Protein AF-A0A822EPG4-F1 (afdb_monomer_lite)

Structure (mmCIF, N/CA/C/O backbone):
data_AF-A0A822EPG4-F1
#
_entry.id   AF-A0A822EPG4-F1
#
loop_
_atom_site.group_PDB
_atom_site.id
_atom_site.type_symbol
_atom_site.label_atom_id
_atom_site.label_alt_id
_atom_site.label_comp_id
_atom_site.label_asym_id
_atom_site.label_entity_id
_atom_site.label_seq_id
_atom_site.pdbx_PDB_ins_code
_atom_site.Cartn_x
_atom_site.Cartn_y
_atom_site.Cartn_z
_atom_site.occupancy
_atom_site.B_iso_or_equiv
_atom_site.auth_seq_id
_atom_site.auth_comp_id
_atom_site.auth_asym_id
_atom_site.auth_atom_id
_atom_site.pd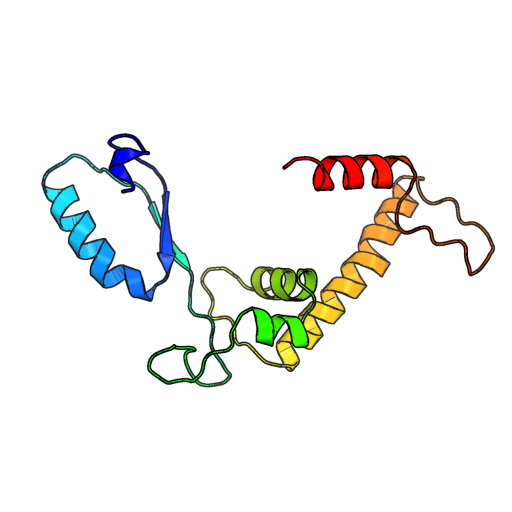bx_PDB_model_num
ATOM 1 N N . MET A 1 1 ? 5.708 -10.250 -24.313 1.00 65.50 1 MET A N 1
ATOM 2 C CA . MET A 1 1 ? 4.266 -10.321 -23.974 1.00 65.50 1 MET A CA 1
ATOM 3 C C . MET A 1 1 ? 3.576 -8.971 -24.100 1.00 65.50 1 MET A C 1
ATOM 5 O O . MET A 1 1 ? 2.488 -8.947 -24.647 1.00 65.50 1 MET A O 1
ATOM 9 N N . ALA A 1 2 ? 4.169 -7.857 -23.651 1.00 70.69 2 ALA A N 1
ATOM 10 C CA . ALA A 1 2 ? 3.558 -6.537 -23.852 1.00 70.69 2 ALA A CA 1
ATOM 11 C C . ALA A 1 2 ? 3.232 -6.268 -25.339 1.00 70.69 2 ALA A C 1
ATOM 13 O O . ALA A 1 2 ? 2.079 -6.030 -25.662 1.00 70.69 2 ALA A O 1
ATOM 14 N N . ASN A 1 3 ? 4.183 -6.503 -26.251 1.00 68.94 3 ASN A N 1
ATOM 15 C CA . ASN A 1 3 ? 4.014 -6.270 -27.705 1.00 68.94 3 ASN A CA 1
ATOM 16 C C . ASN A 1 3 ? 3.054 -7.198 -28.440 1.00 68.94 3 ASN A C 1
ATOM 18 O O . ASN A 1 3 ? 2.771 -6.984 -29.610 1.00 68.94 3 ASN A O 1
ATOM 22 N N . THR A 1 4 ? 2.615 -8.282 -27.805 1.00 77.06 4 THR A N 1
ATOM 23 C CA . THR A 1 4 ? 1.638 -9.187 -28.426 1.00 77.06 4 THR A CA 1
ATOM 24 C C . THR A 1 4 ? 0.204 -8.775 -28.112 1.00 77.06 4 THR A C 1
ATOM 26 O O . THR A 1 4 ? -0.716 -9.301 -28.724 1.00 77.06 4 THR A O 1
ATOM 29 N N . VAL A 1 5 ? 0.015 -7.894 -27.125 1.00 80.94 5 VAL A N 1
ATOM 30 C CA . VAL A 1 5 ? -1.301 -7.437 -26.651 1.00 80.94 5 VAL A CA 1
ATOM 31 C C . VAL A 1 5 ? -1.473 -5.938 -26.881 1.00 80.94 5 VAL A C 1
ATOM 33 O O . VAL A 1 5 ? -2.563 -5.498 -27.225 1.00 80.94 5 VAL A O 1
ATOM 36 N N . LEU A 1 6 ? -0.407 -5.167 -26.673 1.00 77.56 6 LEU A N 1
ATOM 37 C CA . LEU A 1 6 ? -0.339 -3.737 -26.933 1.00 77.56 6 LEU A CA 1
ATOM 38 C C . LEU A 1 6 ? 0.309 -3.488 -28.293 1.00 77.56 6 LEU A C 1
ATOM 40 O O . LEU A 1 6 ? 1.092 -4.310 -28.776 1.00 77.56 6 LEU A O 1
ATOM 44 N N . ASP A 1 7 ? -0.003 -2.332 -28.872 1.00 73.75 7 ASP A N 1
ATOM 45 C CA . ASP A 1 7 ? 0.587 -1.872 -30.123 1.00 73.75 7 ASP A CA 1
ATOM 46 C C . ASP A 1 7 ? 2.107 -1.664 -30.003 1.00 73.75 7 ASP A C 1
ATOM 48 O O . ASP A 1 7 ? 2.714 -1.737 -28.931 1.00 73.75 7 ASP A O 1
ATOM 52 N N . SER A 1 8 ? 2.739 -1.355 -31.136 1.00 72.69 8 SER A N 1
ATOM 53 C CA . SER A 1 8 ? 4.178 -1.086 -31.241 1.00 72.69 8 SER A CA 1
ATOM 54 C C . SER A 1 8 ? 4.661 0.139 -30.456 1.00 72.69 8 SER A C 1
ATOM 56 O O . SER A 1 8 ? 5.843 0.461 -30.523 1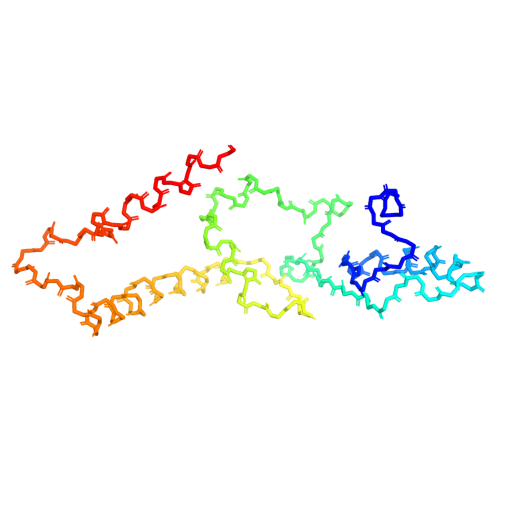.00 72.69 8 SER A O 1
ATOM 58 N N . HIS A 1 9 ? 3.772 0.848 -29.761 1.00 76.69 9 HIS A N 1
ATOM 59 C CA . HIS A 1 9 ? 4.071 1.955 -28.863 1.00 76.69 9 HIS A CA 1
ATOM 60 C C . HIS A 1 9 ? 3.055 1.968 -27.716 1.00 76.69 9 HIS A C 1
ATOM 62 O O . HIS A 1 9 ? 1.858 1.814 -27.960 1.00 76.69 9 HIS A O 1
ATOM 68 N N . PHE A 1 10 ? 3.512 2.167 -26.480 1.00 79.31 10 PHE A N 1
ATOM 69 C CA . PHE A 1 10 ? 2.623 2.392 -25.341 1.00 79.31 10 PHE A CA 1
ATOM 70 C C . PHE A 1 10 ? 3.237 3.350 -24.318 1.00 79.31 10 PHE A C 1
ATOM 72 O O . PHE A 1 10 ? 4.452 3.470 -24.194 1.00 79.31 10 PHE A O 1
ATOM 79 N N . ASP A 1 11 ? 2.386 4.048 -23.567 1.00 82.12 11 ASP A N 1
ATOM 80 C CA . 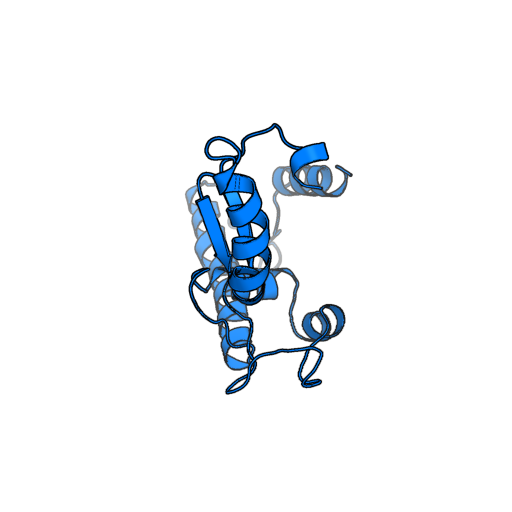ASP A 1 11 ? 2.841 5.204 -22.794 1.00 82.12 11 ASP A CA 1
ATOM 81 C C . ASP A 1 11 ? 3.481 4.851 -21.456 1.00 82.12 11 ASP A C 1
ATOM 83 O O . ASP A 1 11 ? 4.443 5.499 -21.050 1.00 82.12 11 ASP A O 1
ATOM 87 N N . ILE A 1 12 ? 2.936 3.863 -20.744 1.00 82.31 12 ILE A N 1
ATOM 88 C CA . ILE A 1 12 ? 3.315 3.594 -19.355 1.00 82.31 12 ILE A CA 1
ATOM 89 C C . ILE A 1 12 ? 3.643 2.120 -19.174 1.00 82.31 12 ILE A C 1
ATOM 91 O O . ILE A 1 12 ? 2.792 1.248 -19.350 1.00 82.31 12 ILE A O 1
ATOM 95 N N . HIS A 1 13 ? 4.863 1.861 -18.717 1.00 82.81 13 HIS A N 1
ATOM 96 C CA . HIS A 1 13 ? 5.272 0.572 -18.186 1.00 82.81 13 HIS A CA 1
ATOM 97 C C . HIS A 1 13 ? 5.471 0.691 -16.686 1.00 82.81 13 HIS A C 1
ATOM 99 O O . HIS A 1 13 ? 6.164 1.593 -16.209 1.00 82.81 13 HIS A O 1
ATOM 105 N N . THR A 1 14 ? 4.877 -0.225 -15.930 1.00 82.50 14 THR A N 1
ATOM 106 C CA . THR A 1 14 ? 5.015 -0.245 -14.476 1.00 82.50 14 THR A CA 1
ATOM 107 C C . THR A 1 14 ? 5.814 -1.459 -14.033 1.00 82.50 14 THR A C 1
ATOM 109 O O . THR A 1 14 ? 5.694 -2.549 -14.587 1.00 82.50 14 THR A O 1
ATOM 112 N N . GLY A 1 15 ? 6.646 -1.276 -13.015 1.00 79.88 15 GLY A N 1
ATOM 113 C CA . GLY A 1 15 ? 7.447 -2.353 -12.452 1.00 79.88 15 GLY A CA 1
ATOM 114 C C . GLY A 1 15 ? 7.856 -2.060 -11.019 1.00 79.88 15 GLY A C 1
ATOM 115 O O . GLY A 1 15 ? 7.574 -0.998 -10.472 1.00 79.88 15 GLY A O 1
ATOM 116 N N . VAL A 1 16 ? 8.545 -3.004 -10.393 1.00 79.12 16 VAL A N 1
ATOM 117 C CA . VAL A 1 16 ? 9.223 -2.751 -9.114 1.00 79.12 16 VAL A CA 1
ATOM 118 C C . VAL A 1 16 ? 10.628 -2.241 -9.421 1.00 79.12 16 VAL A C 1
ATOM 120 O O . VAL A 1 16 ? 11.213 -2.651 -10.421 1.00 79.12 16 VAL A O 1
ATOM 123 N N . ILE A 1 17 ? 11.184 -1.385 -8.565 1.00 76.94 17 ILE A N 1
ATOM 124 C CA . ILE A 1 17 ? 12.543 -0.830 -8.717 1.00 76.94 17 ILE A CA 1
ATOM 125 C C . ILE A 1 17 ? 13.633 -1.910 -8.926 1.00 76.94 17 ILE A C 1
ATOM 127 O O . ILE A 1 17 ? 14.599 -1.691 -9.642 1.00 76.94 17 ILE A O 1
ATOM 131 N N . ASP A 1 18 ? 13.448 -3.133 -8.410 1.00 69.62 18 ASP A N 1
ATOM 132 C CA . ASP A 1 18 ? 14.376 -4.259 -8.653 1.00 69.62 18 ASP A CA 1
ATOM 133 C C . ASP A 1 18 ? 14.448 -4.706 -10.115 1.00 69.62 18 ASP A C 1
ATOM 135 O O . ASP A 1 18 ? 15.454 -5.253 -10.562 1.00 69.62 18 ASP A O 1
ATOM 139 N N . VAL A 1 19 ? 13.351 -4.522 -10.845 1.00 62.28 19 VAL A N 1
ATOM 140 C CA . VAL A 1 19 ? 13.223 -4.917 -12.248 1.00 62.28 19 VAL A CA 1
ATOM 141 C C . VAL A 1 19 ? 13.769 -3.822 -13.160 1.00 62.28 19 VAL A C 1
ATOM 143 O O . VAL A 1 19 ? 14.048 -4.105 -14.322 1.00 62.28 19 VAL A O 1
ATOM 146 N N . GLU A 1 20 ? 13.990 -2.612 -12.627 1.00 61.88 20 GLU A N 1
ATOM 147 C CA . GLU A 1 20 ? 14.504 -1.476 -13.383 1.00 61.88 20 GLU A CA 1
ATOM 148 C C . GLU A 1 20 ? 15.777 -1.875 -14.117 1.00 61.88 20 GLU A C 1
ATOM 150 O O . GLU A 1 20 ? 15.778 -1.821 -15.330 1.00 61.88 20 GLU A O 1
ATOM 155 N N . PHE A 1 21 ? 16.811 -2.409 -13.463 1.00 53.25 21 PHE A N 1
ATOM 156 C CA . PHE A 1 21 ? 18.085 -2.653 -14.150 1.00 53.25 21 PHE A CA 1
ATOM 157 C C . PHE A 1 21 ? 18.024 -3.730 -15.256 1.00 53.25 21 PHE A C 1
ATOM 159 O O . PHE A 1 21 ? 18.582 -3.527 -16.332 1.00 53.25 21 PHE A O 1
ATOM 166 N N . LEU A 1 22 ? 17.327 -4.856 -15.043 1.00 54.34 22 LEU A N 1
ATOM 167 C CA . LEU A 1 22 ? 17.257 -5.935 -16.045 1.00 54.34 22 LEU A CA 1
ATOM 168 C C . LEU A 1 22 ? 16.258 -5.644 -17.178 1.00 54.34 22 LEU A C 1
ATOM 170 O O . LEU A 1 22 ? 16.563 -5.924 -18.338 1.00 54.34 22 LEU A O 1
ATOM 174 N N . ALA A 1 23 ? 15.080 -5.089 -16.877 1.00 57.12 23 ALA A N 1
ATOM 175 C CA . ALA A 1 23 ? 14.080 -4.783 -17.901 1.00 57.12 23 ALA A CA 1
ATOM 176 C C . ALA A 1 23 ? 14.459 -3.531 -18.698 1.00 57.12 23 ALA A C 1
ATOM 178 O O . ALA A 1 23 ? 14.402 -3.567 -19.919 1.00 57.12 23 ALA A O 1
ATOM 179 N N . CYS A 1 24 ? 14.977 -2.485 -18.046 1.00 54.94 24 CYS A N 1
ATOM 180 C CA . CYS A 1 24 ? 15.505 -1.290 -18.706 1.00 54.94 24 CYS A CA 1
ATOM 181 C C . CYS A 1 24 ? 16.579 -1.629 -19.738 1.00 54.94 24 CYS A C 1
ATOM 183 O O . CYS A 1 24 ? 16.502 -1.128 -20.846 1.00 54.94 24 CYS A O 1
ATOM 185 N N . LEU A 1 25 ? 17.564 -2.479 -19.423 1.00 53.88 25 LEU A N 1
ATOM 186 C CA . LEU A 1 25 ? 18.631 -2.820 -20.375 1.00 53.88 25 LEU A CA 1
ATOM 187 C C . LEU A 1 25 ? 18.119 -3.675 -21.546 1.00 53.88 25 LEU A C 1
ATOM 189 O O . LEU A 1 25 ? 18.541 -3.484 -22.688 1.00 53.88 25 LEU A O 1
ATOM 193 N N . THR A 1 26 ? 17.184 -4.591 -21.289 1.00 59.56 26 THR A N 1
ATOM 194 C CA . THR A 1 26 ? 16.621 -5.473 -22.327 1.00 59.56 26 THR A CA 1
ATOM 195 C C . THR A 1 26 ? 15.613 -4.739 -23.220 1.00 59.56 26 THR A C 1
ATOM 197 O O . THR A 1 26 ? 15.595 -4.940 -24.429 1.00 59.56 26 THR A O 1
ATOM 200 N N . GLU A 1 27 ? 14.804 -3.840 -22.657 1.00 54.25 27 GLU A N 1
ATOM 201 C CA . GLU A 1 27 ? 13.861 -3.013 -23.416 1.00 54.25 27 GLU A CA 1
ATOM 202 C C . GLU A 1 27 ? 14.566 -1.825 -24.087 1.00 54.25 27 GLU A C 1
ATOM 204 O O . GLU A 1 27 ? 14.271 -1.534 -25.244 1.00 54.25 27 GLU A O 1
ATOM 209 N N . ARG A 1 28 ? 15.564 -1.191 -23.443 1.00 52.44 28 ARG A N 1
ATOM 210 C CA . ARG A 1 28 ? 16.378 -0.127 -24.067 1.00 52.44 28 ARG A CA 1
ATOM 211 C C . ARG A 1 28 ? 17.230 -0.635 -25.223 1.00 52.44 28 ARG A C 1
ATOM 213 O O . ARG A 1 28 ? 17.325 0.058 -26.226 1.00 52.44 28 ARG A O 1
ATOM 220 N N . SER A 1 29 ? 17.787 -1.845 -25.139 1.00 51.91 29 SER A N 1
ATOM 221 C CA . SER A 1 29 ? 18.513 -2.430 -26.280 1.00 51.91 29 SER A CA 1
ATOM 222 C C . SER A 1 29 ? 17.608 -2.727 -27.484 1.00 51.91 29 SER A C 1
ATOM 224 O O . SER A 1 29 ? 18.090 -2.708 -28.613 1.00 51.91 29 SER A O 1
ATOM 226 N N . HIS A 1 30 ? 16.300 -2.931 -27.280 1.00 51.41 30 HIS A N 1
ATOM 227 C CA . HIS A 1 30 ? 15.315 -2.992 -28.368 1.00 51.41 30 HIS A CA 1
ATOM 228 C C . HIS A 1 30 ? 14.920 -1.588 -28.874 1.00 51.41 30 HIS A C 1
ATOM 230 O O . HIS A 1 30 ? 14.738 -1.388 -30.073 1.00 51.41 30 HIS A O 1
ATOM 236 N N . LEU A 1 31 ? 14.846 -0.600 -27.973 1.00 50.12 31 LEU A N 1
ATOM 237 C CA . LEU A 1 31 ? 14.537 0.807 -2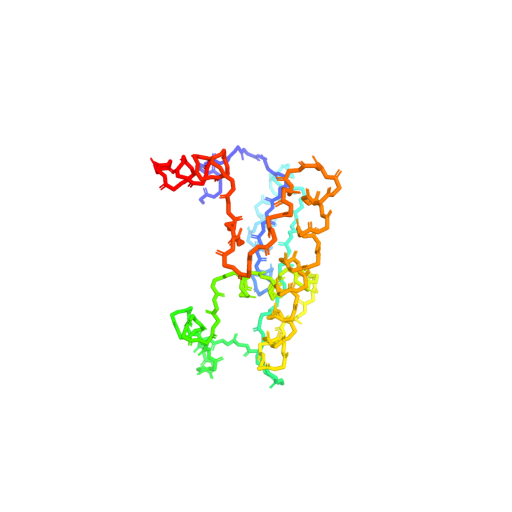8.272 1.00 50.12 31 LEU A CA 1
ATOM 238 C C . LEU A 1 31 ? 15.614 1.523 -29.099 1.00 50.12 31 LEU A C 1
ATOM 240 O O . LEU A 1 31 ? 15.273 2.421 -29.862 1.00 50.12 31 LEU A O 1
ATOM 244 N N . GLU A 1 32 ? 16.893 1.144 -28.999 1.00 48.31 32 GLU A N 1
ATOM 245 C CA . GLU A 1 32 ? 17.938 1.748 -29.847 1.00 48.31 32 GLU A CA 1
ATOM 246 C C . GLU A 1 32 ? 17.782 1.396 -31.339 1.00 48.31 32 GLU A C 1
ATOM 248 O O . GLU A 1 32 ? 18.336 2.083 -32.194 1.00 48.31 32 GLU A O 1
ATOM 253 N N . PHE A 1 33 ? 16.988 0.369 -31.668 1.00 46.97 33 PHE A N 1
ATOM 254 C CA . PHE A 1 33 ? 16.726 -0.061 -33.045 1.00 46.97 33 PHE A CA 1
ATOM 255 C C . PHE A 1 33 ? 15.343 0.334 -33.584 1.00 46.97 33 PHE A C 1
ATOM 257 O O . PHE A 1 33 ? 15.129 0.272 -34.796 1.00 46.97 33 PHE A O 1
ATOM 264 N N . THR A 1 34 ? 14.403 0.764 -32.737 1.00 47.56 34 THR A N 1
ATOM 265 C CA . THR A 1 34 ? 13.044 1.136 -33.163 1.00 47.56 34 THR A CA 1
ATOM 266 C C . THR A 1 34 ? 12.528 2.336 -32.376 1.00 47.56 34 THR A C 1
ATOM 268 O O . THR A 1 34 ? 12.484 2.282 -31.149 1.00 47.56 34 THR A O 1
ATOM 271 N N . ASN A 1 35 ? 12.110 3.385 -33.098 1.00 50.91 35 ASN A N 1
ATOM 272 C CA . ASN A 1 35 ? 11.478 4.610 -32.591 1.00 50.91 35 ASN A CA 1
ATOM 273 C C . ASN A 1 35 ? 10.697 4.389 -31.285 1.00 50.91 35 ASN A C 1
ATOM 275 O O . ASN A 1 35 ? 9.644 3.761 -31.299 1.00 50.91 35 ASN A O 1
ATOM 279 N N . SER A 1 36 ? 11.238 4.919 -30.185 1.00 58.50 36 SER A N 1
ATOM 280 C CA . SER A 1 36 ? 10.586 5.228 -28.905 1.00 58.50 36 SER A CA 1
ATOM 281 C C . SER A 1 36 ? 9.344 4.392 -28.568 1.00 58.50 36 SER A C 1
ATOM 283 O O . SER A 1 36 ? 8.260 4.935 -28.429 1.00 58.50 36 SER A O 1
ATOM 285 N N . TRP A 1 37 ? 9.473 3.077 -28.430 1.00 66.75 37 TRP A N 1
ATOM 286 C CA . TRP A 1 37 ? 8.390 2.142 -28.087 1.00 66.75 37 TRP A CA 1
ATOM 287 C C . TRP A 1 37 ? 7.696 2.434 -26.732 1.00 66.75 37 TRP A C 1
ATOM 289 O O . TRP A 1 37 ? 6.556 2.019 -26.536 1.00 66.75 37 TRP A O 1
ATOM 299 N N . LEU A 1 38 ? 8.325 3.202 -25.832 1.00 68.25 38 LEU A N 1
ATOM 300 C CA . LEU A 1 38 ? 7.799 3.482 -24.495 1.00 68.25 38 LEU A CA 1
ATOM 301 C C . LEU A 1 38 ? 8.141 4.887 -23.982 1.00 68.25 38 LEU A C 1
ATOM 303 O O . LEU A 1 38 ? 9.306 5.287 -23.998 1.00 68.25 38 LEU A O 1
ATOM 307 N N . SER A 1 39 ? 7.125 5.607 -23.497 1.00 76.31 39 SER A N 1
ATOM 308 C CA . SER A 1 39 ? 7.232 7.009 -23.057 1.00 76.31 39 SER A CA 1
ATOM 309 C C . SER A 1 39 ? 7.644 7.170 -21.587 1.00 76.31 39 SER A C 1
ATOM 311 O O . SER A 1 39 ? 8.499 7.998 -21.272 1.00 76.31 39 SER A O 1
ATOM 313 N N . TYR A 1 40 ? 7.073 6.374 -20.678 1.00 76.62 40 TYR A N 1
ATOM 314 C CA . TYR A 1 40 ? 7.293 6.496 -19.236 1.00 76.62 40 TYR A CA 1
ATOM 315 C C . TYR A 1 40 ? 7.437 5.139 -18.550 1.00 76.62 40 TYR A C 1
ATOM 317 O O . TYR A 1 40 ? 6.607 4.241 -18.691 1.00 76.62 40 TYR A O 1
ATOM 325 N N . PHE A 1 41 ? 8.461 5.038 -17.709 1.00 74.94 41 PHE A N 1
ATOM 326 C CA . PHE A 1 41 ? 8.624 3.937 -16.771 1.00 74.94 41 PHE A CA 1
ATOM 327 C C . PHE A 1 41 ? 8.292 4.403 -15.361 1.00 74.94 41 PHE A C 1
ATOM 329 O O . PHE A 1 41 ? 8.820 5.409 -14.883 1.00 74.94 41 PHE A O 1
ATOM 336 N N . HIS A 1 42 ? 7.424 3.659 -14.686 1.00 79.44 42 HIS A N 1
ATOM 337 C CA . HIS A 1 42 ? 7.023 3.939 -13.319 1.00 79.44 42 HIS A CA 1
ATOM 338 C C . HIS A 1 42 ? 7.405 2.775 -12.410 1.00 79.44 42 HIS A C 1
ATOM 340 O O . HIS A 1 42 ? 6.887 1.664 -12.547 1.00 79.44 42 HIS A O 1
ATOM 346 N N . HIS A 1 43 ? 8.303 3.037 -11.462 1.00 80.69 43 HIS A N 1
ATOM 347 C CA . HIS A 1 43 ? 8.799 2.021 -10.545 1.00 80.69 43 HIS A CA 1
ATOM 348 C C . HIS A 1 43 ? 8.254 2.223 -9.133 1.00 80.69 43 HIS A C 1
ATOM 350 O O . HIS A 1 43 ? 8.494 3.248 -8.498 1.00 80.69 43 HIS A O 1
ATOM 356 N N . GLY A 1 44 ? 7.542 1.216 -8.631 1.00 79.31 44 GLY A N 1
ATOM 357 C CA . GLY A 1 44 ? 7.156 1.139 -7.228 1.00 79.31 44 GLY A CA 1
ATOM 358 C C . GLY A 1 44 ? 8.341 0.738 -6.347 1.00 79.31 44 GLY A C 1
ATOM 359 O O . GLY A 1 44 ? 9.150 -0.122 -6.719 1.00 79.31 44 GLY A O 1
ATOM 360 N N . TRP A 1 45 ? 8.429 1.348 -5.166 1.00 78.94 45 TRP A N 1
ATOM 361 C CA . TRP A 1 45 ? 9.447 1.020 -4.168 1.00 78.94 45 TRP A CA 1
ATOM 362 C C . TRP A 1 45 ? 9.112 -0.234 -3.353 1.00 78.94 45 TRP A C 1
ATOM 364 O O . TRP A 1 45 ? 8.015 -0.789 -3.409 1.00 78.94 45 TRP A O 1
ATOM 374 N N . HIS A 1 46 ? 10.104 -0.721 -2.608 1.00 82.25 46 HIS A N 1
ATOM 375 C CA . HIS A 1 46 ? 9.998 -1.968 -1.859 1.00 82.25 46 HIS A CA 1
ATOM 376 C C . HIS A 1 46 ? 9.063 -1.888 -0.651 1.00 82.25 46 HIS A C 1
ATOM 378 O O . HIS A 1 46 ? 8.982 -0.878 0.051 1.00 82.25 46 HIS A O 1
ATOM 384 N N . LEU A 1 47 ? 8.443 -3.033 -0.365 1.00 83.81 47 LEU A N 1
ATOM 385 C CA . LEU A 1 47 ? 7.854 -3.341 0.930 1.00 83.81 47 LEU A CA 1
ATOM 386 C C . LEU A 1 47 ? 8.924 -3.988 1.817 1.00 83.81 47 LEU A C 1
ATOM 388 O O . LEU A 1 47 ? 9.520 -4.998 1.441 1.00 83.81 47 LEU A O 1
ATOM 392 N N . ASN A 1 48 ? 9.150 -3.422 2.997 1.00 85.56 48 ASN A N 1
ATOM 393 C CA . ASN A 1 48 ? 10.201 -3.836 3.922 1.00 85.56 48 ASN A CA 1
ATOM 394 C C . ASN A 1 48 ? 9.624 -4.242 5.279 1.00 85.56 48 ASN A C 1
ATOM 396 O O . ASN A 1 48 ? 8.586 -3.740 5.698 1.00 85.56 48 ASN A O 1
ATOM 400 N N . PHE A 1 49 ? 10.330 -5.105 6.004 1.00 83.69 49 PHE A N 1
ATOM 401 C CA . PHE A 1 49 ? 10.186 -5.193 7.458 1.00 83.69 49 PHE A CA 1
ATOM 402 C C . PHE A 1 49 ? 11.049 -4.105 8.117 1.00 83.69 49 PHE A C 1
ATOM 404 O O . PHE A 1 49 ? 11.954 -3.566 7.471 1.00 83.69 49 PHE A O 1
ATOM 411 N N . PRO A 1 50 ? 10.836 -3.771 9.405 1.00 77.31 50 PRO A N 1
ATOM 412 C CA . PRO A 1 50 ? 11.681 -2.802 10.085 1.00 77.31 50 PRO A CA 1
ATOM 413 C C . PRO A 1 50 ? 13.148 -3.229 9.971 1.00 77.31 50 PRO A C 1
ATOM 415 O O . PRO A 1 50 ? 13.530 -4.279 10.485 1.00 77.31 50 PRO A O 1
ATOM 418 N N . LYS A 1 51 ? 13.958 -2.393 9.306 1.00 75.62 51 LYS A N 1
ATOM 419 C CA . LYS A 1 51 ? 15.410 -2.557 9.096 1.00 75.62 51 LYS A CA 1
ATOM 420 C C . LYS A 1 51 ? 15.844 -3.589 8.043 1.00 75.62 51 LYS A C 1
ATOM 422 O O . LYS A 1 51 ? 17.049 -3.741 7.855 1.00 75.62 51 LYS A O 1
ATOM 427 N N . CYS A 1 52 ? 14.940 -4.274 7.336 1.00 83.06 52 CYS A N 1
ATOM 428 C CA . CYS A 1 52 ? 15.350 -5.183 6.260 1.00 83.06 52 CYS A CA 1
ATOM 429 C C . CYS A 1 52 ? 14.347 -5.283 5.105 1.00 83.06 52 CYS A C 1
ATOM 431 O O . CYS A 1 52 ? 13.129 -5.274 5.287 1.00 83.06 52 CYS A O 1
ATOM 433 N N . LYS A 1 53 ? 14.885 -5.419 3.889 1.00 83.69 53 LYS A N 1
ATOM 434 C CA . LYS A 1 53 ? 14.093 -5.626 2.675 1.00 83.69 53 LYS A CA 1
ATOM 435 C C . LYS A 1 53 ? 13.384 -6.970 2.719 1.00 83.69 53 LYS A C 1
ATOM 437 O O . LYS A 1 53 ? 14.026 -7.985 2.983 1.00 83.69 53 LYS A O 1
ATOM 442 N N . MET A 1 54 ? 12.087 -6.984 2.425 1.00 85.94 54 MET A N 1
ATOM 443 C CA . MET A 1 54 ? 11.321 -8.223 2.353 1.00 85.94 54 MET A CA 1
ATOM 444 C C . MET A 1 54 ? 11.705 -8.986 1.081 1.00 85.94 54 MET A C 1
ATOM 446 O O . MET A 1 54 ? 11.594 -8.451 -0.022 1.00 85.94 54 MET A O 1
ATOM 450 N N . SER A 1 55 ? 12.162 -10.234 1.200 1.00 85.12 55 SER A N 1
ATOM 451 C CA . SER A 1 55 ? 12.473 -11.051 0.024 1.00 85.12 55 SER A CA 1
ATOM 452 C C . SER A 1 55 ? 12.269 -12.545 0.271 1.00 85.12 55 SER A C 1
ATOM 454 O O . SER A 1 55 ? 12.358 -13.042 1.395 1.00 85.12 55 SER A O 1
ATOM 456 N N . LYS A 1 56 ? 12.005 -13.289 -0.810 1.00 84.38 56 LYS A N 1
ATOM 457 C CA . LYS A 1 56 ? 11.913 -14.755 -0.749 1.00 84.38 56 LYS A CA 1
ATOM 458 C C . LYS A 1 56 ? 13.279 -15.397 -0.488 1.00 84.38 56 LYS A C 1
ATOM 460 O O . LYS A 1 56 ? 13.357 -16.363 0.265 1.00 84.38 56 LYS A O 1
ATOM 465 N N . SER A 1 57 ? 14.348 -14.853 -1.072 1.00 84.12 57 SER A N 1
ATOM 466 C CA . SER A 1 57 ? 15.717 -15.368 -0.935 1.00 84.12 57 SER A CA 1
ATOM 467 C C . SER A 1 57 ? 16.247 -15.238 0.494 1.00 84.12 57 SER A C 1
ATOM 469 O O . SER A 1 57 ? 16.797 -16.200 1.025 1.00 84.12 57 SER A O 1
ATOM 471 N N . SER A 1 58 ? 16.010 -14.102 1.156 1.00 78.56 58 SER A N 1
ATOM 472 C CA . SER A 1 58 ? 16.380 -13.894 2.564 1.00 78.56 58 SER A CA 1
ATOM 473 C C . SER A 1 58 ? 15.390 -14.522 3.557 1.00 78.56 58 SER A C 1
ATOM 475 O O . SER A 1 58 ? 15.533 -14.322 4.761 1.00 78.56 58 SER A O 1
ATOM 477 N N . LYS A 1 59 ? 14.399 -15.294 3.074 1.00 83.81 59 LYS A N 1
ATOM 478 C CA . LYS A 1 59 ? 13.369 -16.006 3.862 1.00 83.81 59 LYS A CA 1
ATOM 479 C C . LYS A 1 59 ? 12.588 -15.124 4.847 1.00 83.81 59 LYS A C 1
ATOM 481 O O . LYS A 1 59 ? 11.926 -15.634 5.745 1.00 83.81 59 LYS A O 1
ATOM 486 N N . ASN A 1 60 ? 12.625 -13.810 4.666 1.00 85.00 60 ASN A N 1
ATOM 487 C CA . ASN A 1 60 ? 11.982 -12.822 5.519 1.00 85.00 60 ASN A CA 1
ATOM 488 C C . ASN A 1 60 ? 10.786 -12.216 4.782 1.00 85.00 60 ASN A C 1
ATOM 490 O O . ASN A 1 60 ? 10.737 -11.013 4.559 1.00 85.00 60 ASN A O 1
ATOM 494 N N . PHE A 1 61 ? 9.839 -13.054 4.362 1.00 89.19 61 PHE A N 1
ATOM 495 C CA . PHE A 1 61 ? 8.630 -12.617 3.668 1.00 89.19 61 PHE A CA 1
ATOM 496 C C . PHE A 1 61 ? 7.379 -13.068 4.412 1.00 89.19 61 PHE A C 1
ATOM 498 O O . PHE A 1 61 ? 7.377 -14.092 5.094 1.00 89.19 61 PHE A O 1
ATOM 505 N N . ILE A 1 62 ? 6.306 -12.302 4.249 1.00 88.31 62 ILE A N 1
ATOM 506 C CA . ILE A 1 62 ? 4.968 -12.697 4.669 1.00 88.31 62 ILE A CA 1
ATOM 507 C C . ILE A 1 62 ? 4.146 -13.010 3.424 1.00 88.31 62 ILE A C 1
ATOM 509 O O . ILE A 1 62 ? 4.174 -12.271 2.439 1.00 88.31 62 ILE A O 1
ATOM 513 N N . SER A 1 63 ? 3.444 -14.139 3.439 1.00 89.25 63 SER A N 1
ATOM 514 C CA . SER A 1 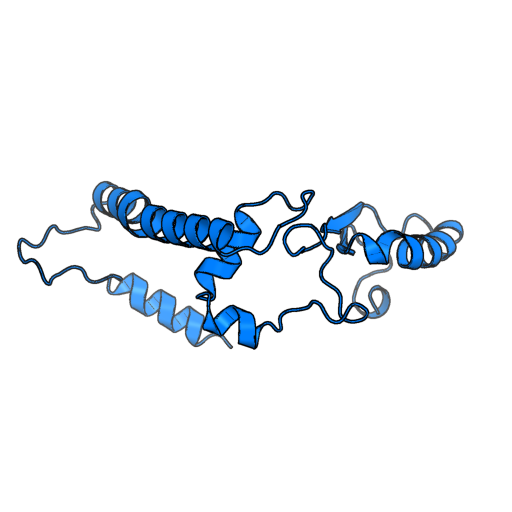63 ? 2.461 -14.424 2.392 1.00 89.25 63 SER A CA 1
ATOM 515 C C . SER A 1 63 ? 1.230 -13.539 2.566 1.00 89.25 63 SER A C 1
ATOM 517 O O . SER A 1 63 ? 0.901 -13.112 3.675 1.00 89.25 63 SER A O 1
ATOM 519 N N . PHE A 1 64 ? 0.511 -13.298 1.474 1.00 88.75 64 PHE A N 1
ATOM 520 C CA . PHE A 1 64 ? -0.723 -12.521 1.517 1.00 88.75 64 PHE A CA 1
ATOM 521 C C . PHE A 1 64 ? -1.753 -13.129 2.486 1.00 88.75 64 PHE A C 1
ATOM 523 O O . PHE A 1 64 ? -2.313 -12.421 3.315 1.00 88.75 64 PHE A O 1
ATOM 530 N N . GLU A 1 65 ? -1.912 -14.454 2.484 1.00 90.44 65 GLU A N 1
ATOM 531 C CA . GLU A 1 65 ? -2.799 -15.165 3.416 1.00 90.44 65 GLU A CA 1
ATOM 532 C C . GLU A 1 65 ? -2.413 -14.950 4.885 1.00 90.44 65 GLU A C 1
ATOM 534 O O . GLU A 1 65 ? -3.272 -14.763 5.745 1.00 90.44 65 GLU A O 1
ATOM 539 N N . GLN A 1 66 ? -1.114 -14.945 5.197 1.00 89.50 66 GLN A N 1
ATOM 540 C CA . GLN A 1 66 ? -0.635 -14.656 6.550 1.00 89.50 66 GLN A CA 1
ATOM 541 C C . GLN A 1 66 ? -0.861 -13.192 6.937 1.00 89.50 66 GLN A C 1
ATOM 543 O O . GLN A 1 66 ? -1.176 -12.920 8.095 1.00 89.50 66 GLN A O 1
ATOM 548 N N . ALA A 1 67 ? -0.720 -12.258 5.993 1.00 89.19 67 ALA A N 1
ATOM 549 C CA . ALA A 1 67 ? -1.022 -10.852 6.230 1.00 89.19 67 ALA A CA 1
ATOM 550 C C . ALA A 1 67 ? -2.514 -10.657 6.541 1.00 89.19 67 ALA A C 1
ATOM 552 O O . ALA A 1 67 ? -2.842 -9.960 7.499 1.00 89.19 67 ALA A O 1
ATOM 553 N N . LEU A 1 68 ? -3.407 -11.350 5.830 1.00 90.38 68 LEU A N 1
ATOM 554 C CA . LEU A 1 68 ? -4.858 -11.296 6.048 1.00 90.38 68 LEU A CA 1
ATOM 555 C C . LEU A 1 68 ? -5.330 -11.884 7.382 1.00 90.38 68 LEU A C 1
ATOM 557 O O . LEU A 1 68 ? -6.395 -11.530 7.874 1.00 90.38 68 LEU A O 1
ATOM 561 N N . LYS A 1 69 ? -4.537 -12.747 8.026 1.00 90.25 69 LYS A N 1
ATOM 562 C CA . LYS A 1 69 ? -4.829 -13.163 9.411 1.00 90.25 69 LYS A CA 1
ATOM 563 C C . LYS A 1 69 ? -4.707 -12.003 10.398 1.00 90.25 69 LYS A C 1
ATOM 565 O O . LYS A 1 69 ? -5.259 -12.068 11.491 1.00 90.25 69 LYS A O 1
ATOM 570 N N . LYS A 1 70 ? -3.941 -10.969 10.039 1.00 86.25 70 LYS A N 1
ATOM 571 C CA . LYS A 1 70 ? -3.741 -9.769 10.852 1.00 86.25 70 LYS A CA 1
ATOM 572 C C . LYS A 1 70 ? -4.574 -8.597 10.326 1.00 86.25 70 LYS A C 1
ATOM 574 O O . LYS A 1 70 ? -5.185 -7.907 11.130 1.00 86.25 70 LYS A O 1
ATOM 579 N N . TYR A 1 71 ? -4.595 -8.359 9.023 1.00 85.62 71 TYR A N 1
ATOM 580 C CA . TYR A 1 71 ? -5.249 -7.208 8.400 1.00 85.62 71 TYR A CA 1
ATOM 581 C C . TYR A 1 71 ? -6.576 -7.595 7.754 1.00 85.62 71 TYR A C 1
ATOM 583 O O . TYR A 1 71 ? -6.654 -8.631 7.102 1.00 85.62 71 TYR A O 1
ATOM 591 N N . ASP A 1 72 ? -7.568 -6.706 7.813 1.00 89.25 72 ASP A N 1
ATOM 592 C CA . ASP A 1 72 ? -8.641 -6.742 6.816 1.00 89.25 72 ASP A CA 1
ATOM 593 C C . ASP A 1 72 ? -8.102 -6.287 5.444 1.00 89.25 72 ASP A C 1
ATOM 595 O O . ASP A 1 72 ? -7.175 -5.475 5.356 1.00 89.25 72 ASP A O 1
ATOM 599 N N . PHE A 1 73 ? -8.712 -6.756 4.355 1.00 90.88 73 PHE A N 1
ATOM 600 C CA . PHE A 1 73 ? -8.343 -6.376 2.984 1.00 90.88 73 PHE A CA 1
ATOM 601 C C . PHE A 1 73 ? -8.325 -4.858 2.794 1.00 90.88 73 PHE A C 1
ATOM 603 O O . PHE A 1 73 ? -7.447 -4.302 2.128 1.00 90.88 73 PHE A O 1
ATOM 610 N N . ARG A 1 74 ? -9.292 -4.176 3.413 1.00 90.25 74 ARG A N 1
ATOM 611 C CA . ARG A 1 74 ? -9.428 -2.719 3.355 1.00 90.25 74 ARG A CA 1
ATOM 612 C C . ARG A 1 74 ? -8.290 -2.024 4.089 1.00 90.25 74 ARG A C 1
ATOM 614 O O . ARG A 1 74 ? -7.717 -1.087 3.549 1.00 90.25 74 ARG A O 1
ATOM 621 N N . GLN A 1 75 ? -7.903 -2.528 5.255 1.00 91.44 75 GLN A N 1
ATOM 622 C CA . GLN A 1 75 ? -6.800 -1.982 6.050 1.00 91.44 75 GLN A CA 1
ATOM 623 C C . GLN A 1 75 ? -5.464 -2.143 5.335 1.00 91.44 75 GLN A C 1
ATOM 625 O O . GLN A 1 75 ? -4.658 -1.219 5.329 1.00 91.44 75 GLN A O 1
ATOM 630 N N . LEU A 1 76 ? -5.239 -3.290 4.691 1.00 90.88 76 LEU A N 1
ATOM 631 C CA . LEU A 1 76 ? -4.030 -3.513 3.905 1.00 90.88 76 LEU A CA 1
ATOM 632 C C . LEU A 1 76 ? -3.973 -2.579 2.686 1.00 90.88 76 LEU A C 1
ATOM 634 O O . LEU A 1 76 ? -2.927 -2.006 2.394 1.00 90.88 76 LEU A O 1
ATOM 638 N N . ARG A 1 77 ? -5.107 -2.365 2.009 1.00 91.38 77 ARG A N 1
ATOM 639 C CA . ARG A 1 77 ? -5.204 -1.400 0.907 1.00 91.38 77 ARG A CA 1
ATOM 640 C C . ARG A 1 77 ? -4.965 0.033 1.383 1.00 91.38 77 ARG A C 1
ATOM 642 O O . ARG A 1 77 ? -4.214 0.757 0.739 1.00 91.38 77 ARG A O 1
ATOM 649 N N . LEU A 1 78 ? -5.573 0.428 2.501 1.00 92.00 78 LEU A N 1
ATOM 650 C CA . LEU A 1 78 ? -5.361 1.741 3.112 1.00 92.00 78 LEU A CA 1
ATOM 651 C C . LEU A 1 78 ? -3.896 1.932 3.494 1.00 92.00 78 LEU A C 1
ATOM 653 O O . LEU A 1 78 ? -3.336 2.966 3.166 1.00 92.00 78 LEU A O 1
ATOM 657 N N . LEU A 1 79 ? -3.251 0.916 4.071 1.00 91.06 79 LEU A N 1
ATOM 658 C CA . LEU A 1 79 ? -1.825 0.954 4.380 1.00 91.06 79 LEU A CA 1
ATOM 659 C C . LEU A 1 79 ? -0.974 1.232 3.132 1.00 91.06 79 LEU A C 1
ATOM 661 O O . LEU A 1 79 ? -0.085 2.074 3.186 1.00 91.06 79 LEU A O 1
ATOM 665 N N . CYS A 1 80 ? -1.244 0.563 2.008 1.00 89.06 80 CYS A N 1
ATOM 666 C CA . CYS A 1 80 ? -0.526 0.826 0.758 1.00 89.06 80 CYS A CA 1
ATOM 667 C C . CYS A 1 80 ? -0.790 2.237 0.209 1.00 89.06 80 CYS A C 1
ATOM 669 O O . CYS A 1 80 ? 0.119 2.848 -0.340 1.00 89.06 80 CYS A O 1
ATOM 671 N N . LEU A 1 81 ? -2.012 2.755 0.364 1.00 89.94 81 LEU A N 1
ATOM 672 C CA . LEU A 1 81 ? -2.404 4.089 -0.106 1.00 89.94 81 LEU A CA 1
ATOM 673 C C . LEU A 1 81 ? -1.936 5.224 0.813 1.00 89.94 81 LEU A C 1
ATOM 675 O O . LEU A 1 81 ? -1.799 6.355 0.358 1.00 89.94 81 LEU A O 1
ATOM 679 N N . SER A 1 82 ? -1.674 4.943 2.092 1.00 88.69 82 SER A N 1
ATOM 680 C CA . SER A 1 82 ? -1.134 5.916 3.050 1.00 88.69 82 SER A CA 1
ATOM 681 C C . SER A 1 82 ? 0.289 6.367 2.714 1.00 88.69 82 SER A C 1
ATOM 683 O O . SER A 1 82 ? 0.785 7.316 3.318 1.00 88.69 82 SER A O 1
ATOM 685 N N . TYR A 1 83 ? 0.954 5.696 1.776 1.00 88.88 83 TYR A N 1
ATOM 686 C CA . TYR A 1 83 ? 2.325 5.970 1.381 1.00 88.88 83 TYR A CA 1
ATOM 687 C C . TYR A 1 83 ? 2.386 6.387 -0.084 1.00 88.88 83 TYR A C 1
ATOM 689 O O . TYR A 1 83 ? 1.683 5.845 -0.934 1.00 88.88 83 TYR A O 1
ATOM 697 N N . SER A 1 84 ? 3.273 7.337 -0.390 1.00 89.31 84 SER A N 1
ATOM 698 C CA . SER A 1 84 ? 3.612 7.628 -1.783 1.00 89.31 84 SER A CA 1
ATOM 699 C C . SER A 1 84 ? 4.217 6.385 -2.435 1.00 89.31 84 SER A C 1
ATOM 701 O O . SER A 1 84 ? 5.038 5.697 -1.827 1.00 89.31 84 SER A O 1
ATOM 703 N N . TRP A 1 85 ? 3.874 6.147 -3.699 1.00 83.56 85 TRP A N 1
ATOM 704 C CA . TRP A 1 85 ? 4.407 5.061 -4.530 1.00 83.56 85 TRP A CA 1
ATOM 705 C C . TRP A 1 85 ? 5.945 5.057 -4.616 1.00 83.56 85 TRP A C 1
ATOM 707 O O . TRP A 1 85 ? 6.566 4.010 -4.807 1.00 83.56 85 TRP A O 1
ATOM 717 N N . SER A 1 86 ? 6.556 6.235 -4.453 1.00 82.75 86 SER A N 1
ATOM 718 C CA . SER A 1 86 ? 8.000 6.462 -4.501 1.00 82.75 86 SER A CA 1
ATOM 719 C C . SER A 1 86 ? 8.712 6.200 -3.167 1.00 82.75 86 SER A C 1
ATOM 721 O O . SER A 1 86 ? 9.924 6.381 -3.074 1.00 82.75 86 SER A O 1
ATOM 723 N N . LEU A 1 87 ? 7.975 5.858 -2.106 1.00 86.19 87 LEU A N 1
ATOM 724 C CA . LEU A 1 87 ? 8.519 5.658 -0.767 1.00 86.19 87 LEU A CA 1
ATOM 725 C C . LEU A 1 87 ? 8.514 4.184 -0.382 1.00 86.19 87 LEU A C 1
ATOM 727 O O . LEU A 1 87 ? 7.663 3.395 -0.781 1.00 86.19 87 LEU A O 1
ATOM 731 N N . THR A 1 88 ? 9.482 3.823 0.453 1.00 84.81 88 THR A N 1
ATOM 732 C CA . THR A 1 88 ? 9.553 2.485 1.034 1.00 84.81 88 THR A CA 1
ATOM 733 C C . THR A 1 88 ? 8.495 2.336 2.123 1.00 84.81 88 THR A C 1
ATOM 735 O O . THR A 1 88 ? 8.504 3.070 3.114 1.00 84.81 88 THR A O 1
ATOM 738 N N . LEU A 1 89 ? 7.613 1.352 1.961 1.00 87.44 89 LEU A N 1
ATOM 739 C CA . LEU A 1 89 ? 6.608 0.997 2.957 1.00 87.44 89 LEU A CA 1
ATOM 740 C C . LEU A 1 89 ? 7.220 0.022 3.969 1.00 87.44 89 LEU A C 1
ATOM 742 O O . LEU A 1 89 ? 7.693 -1.050 3.594 1.00 87.44 89 LEU A O 1
ATOM 746 N N . ASN A 1 90 ? 7.188 0.369 5.256 1.00 88.38 90 ASN A N 1
ATOM 747 C CA . ASN A 1 90 ? 7.645 -0.515 6.329 1.00 88.38 90 ASN A CA 1
ATOM 748 C C . ASN A 1 90 ? 6.455 -1.243 6.964 1.00 88.38 90 ASN A C 1
ATOM 750 O O . ASN A 1 90 ? 5.658 -0.655 7.693 1.00 88.38 90 ASN A O 1
ATOM 754 N N . TYR A 1 91 ? 6.362 -2.546 6.735 1.00 88.12 91 TYR A N 1
ATOM 755 C CA . TYR A 1 91 ? 5.363 -3.409 7.342 1.00 88.12 91 TYR A CA 1
ATOM 756 C C . TYR A 1 91 ? 5.661 -3.613 8.833 1.00 88.12 91 TYR A C 1
ATOM 758 O O . TYR A 1 91 ? 6.605 -4.306 9.212 1.00 88.12 91 TYR A O 1
ATOM 766 N N . SER A 1 92 ? 4.845 -3.010 9.696 1.00 89.75 92 SER A N 1
ATOM 767 C CA . SER A 1 92 ? 4.931 -3.160 11.150 1.00 89.75 92 SER A CA 1
ATOM 768 C C . SER A 1 92 ? 3.552 -3.056 11.797 1.00 89.75 92 SER A C 1
ATOM 770 O O . SER A 1 92 ? 2.623 -2.502 11.207 1.00 89.75 92 SER A O 1
ATOM 772 N N . ASP A 1 93 ? 3.420 -3.545 13.031 1.00 89.38 93 ASP A N 1
ATOM 773 C CA . ASP A 1 93 ? 2.164 -3.429 13.784 1.00 89.38 93 ASP A CA 1
ATOM 774 C C . ASP A 1 93 ? 1.815 -1.960 14.107 1.00 89.38 93 ASP A C 1
ATOM 776 O O . ASP A 1 93 ? 0.648 -1.609 14.256 1.00 89.38 93 ASP A O 1
ATOM 780 N N . HIS A 1 94 ? 2.806 -1.065 14.143 1.00 89.81 94 HIS A N 1
ATOM 781 C CA . HIS A 1 94 ? 2.572 0.372 14.289 1.00 89.81 94 HIS A CA 1
ATOM 782 C C . HIS A 1 94 ? 1.874 0.967 13.057 1.00 89.81 94 HIS A C 1
ATOM 784 O O . HIS A 1 94 ? 0.866 1.664 13.182 1.00 89.81 94 HIS A O 1
ATOM 790 N N . GLU A 1 95 ? 2.374 0.655 11.860 1.00 88.81 95 GLU A N 1
ATOM 791 C CA . GLU A 1 95 ? 1.775 1.132 10.607 1.00 88.81 95 GLU A CA 1
ATOM 792 C C . GLU A 1 95 ? 0.398 0.518 10.357 1.00 88.81 95 GLU A C 1
ATOM 794 O O . GLU A 1 95 ? -0.514 1.198 9.885 1.00 88.81 95 GLU A O 1
ATOM 799 N N . ARG A 1 96 ? 0.200 -0.731 10.790 1.00 87.88 96 ARG A N 1
ATOM 800 C CA . ARG A 1 96 ? -1.127 -1.344 10.856 1.00 87.88 96 ARG A CA 1
ATOM 801 C C . ARG A 1 96 ? -2.108 -0.484 11.637 1.00 87.88 96 ARG A C 1
ATOM 803 O O . ARG A 1 96 ? -3.197 -0.200 11.150 1.00 87.88 96 ARG A O 1
ATOM 810 N N . ASN A 1 97 ? -1.744 -0.113 12.862 1.00 91.31 97 ASN A N 1
ATOM 811 C CA . ASN A 1 97 ? -2.650 0.600 13.753 1.00 91.31 97 ASN A CA 1
ATOM 812 C C . ASN A 1 97 ? -3.040 1.957 13.168 1.00 91.31 97 ASN A C 1
ATOM 814 O O . ASN A 1 97 ? -4.202 2.338 13.265 1.00 91.31 97 ASN A O 1
ATOM 818 N N . LYS A 1 98 ? -2.121 2.636 12.472 1.00 91.06 98 LYS A N 1
ATOM 819 C CA . LYS A 1 98 ? -2.464 3.839 11.705 1.00 91.06 98 LYS A CA 1
ATOM 820 C C . LYS A 1 98 ? -3.514 3.555 10.636 1.00 91.06 98 LYS A C 1
ATOM 822 O O . LYS A 1 98 ? -4.502 4.274 10.575 1.00 91.06 98 LYS A O 1
ATOM 827 N N . ALA A 1 99 ? -3.342 2.505 9.831 1.00 91.69 99 ALA A N 1
ATOM 828 C CA . ALA A 1 99 ? -4.316 2.144 8.798 1.00 91.69 99 ALA A CA 1
ATOM 829 C C . ALA A 1 99 ? -5.703 1.818 9.385 1.00 91.69 99 ALA A C 1
ATOM 831 O O . ALA A 1 99 ? -6.716 2.216 8.815 1.00 91.69 99 ALA A O 1
ATOM 832 N N . VAL A 1 100 ? -5.755 1.158 10.549 1.00 91.75 100 VAL A N 1
ATOM 833 C CA . VAL A 1 100 ? -7.008 0.897 11.282 1.00 91.75 100 VAL A CA 1
ATOM 834 C C . VAL A 1 100 ? -7.651 2.201 11.757 1.00 91.75 100 VAL A C 1
ATOM 836 O O . VAL A 1 100 ? -8.846 2.399 11.561 1.00 91.75 100 VAL A O 1
ATOM 839 N N . ILE A 1 101 ? -6.871 3.112 12.345 1.00 91.38 101 ILE A N 1
ATOM 840 C CA . ILE A 1 101 ? -7.369 4.422 12.793 1.00 91.38 101 ILE A CA 1
ATOM 841 C C . ILE A 1 101 ? -7.899 5.230 11.603 1.00 91.38 101 ILE A C 1
ATOM 843 O O . ILE A 1 101 ? -8.971 5.821 11.702 1.00 91.38 101 ILE A O 1
ATOM 847 N N . TYR A 1 102 ? -7.197 5.217 10.467 1.00 91.62 102 TYR A N 1
ATOM 848 C CA . TYR A 1 102 ? -7.668 5.860 9.241 1.00 91.62 102 TYR A CA 1
ATOM 849 C C . TYR A 1 102 ? -8.973 5.248 8.729 1.00 91.62 102 TYR A C 1
ATOM 851 O O . TYR A 1 102 ? -9.855 5.986 8.303 1.00 91.62 102 TYR A O 1
ATOM 859 N N . GLU A 1 103 ? -9.132 3.924 8.792 1.00 91.75 103 GLU A N 1
ATOM 860 C CA . GLU A 1 103 ? -10.390 3.275 8.412 1.00 91.75 103 GLU A CA 1
ATOM 861 C C . GLU A 1 103 ? -11.559 3.753 9.284 1.00 91.75 103 GLU A C 1
ATOM 863 O O . GLU A 1 103 ? -12.622 4.088 8.759 1.00 91.75 103 GLU A O 1
ATOM 868 N N . VAL A 1 104 ? -11.362 3.799 10.604 1.00 89.94 104 VAL A N 1
ATOM 869 C CA . VAL A 1 104 ? -12.370 4.285 11.557 1.00 89.94 104 VAL A CA 1
ATOM 870 C C . VAL A 1 104 ? -12.694 5.751 11.280 1.00 89.94 104 VAL A C 1
ATOM 872 O O . VAL A 1 104 ? -13.856 6.094 11.114 1.00 89.94 104 VAL A O 1
ATOM 875 N N . MET A 1 105 ? -11.679 6.603 11.121 1.00 90.88 105 MET A N 1
ATOM 876 C CA . MET A 1 105 ? -11.857 8.027 10.825 1.00 90.88 105 MET A CA 1
ATOM 877 C C . MET A 1 105 ? -12.632 8.266 9.518 1.00 90.88 105 MET A C 1
ATOM 879 O O . MET A 1 105 ? -13.511 9.127 9.464 1.00 90.88 105 MET A O 1
ATOM 883 N N . LEU A 1 106 ? -12.350 7.496 8.464 1.00 89.56 106 LEU A N 1
ATOM 884 C CA . LEU A 1 106 ? -13.077 7.613 7.200 1.00 89.56 106 LEU A CA 1
ATOM 885 C C . LEU A 1 106 ? -14.549 7.208 7.350 1.00 89.56 106 LEU A C 1
ATOM 887 O O . LEU A 1 106 ? -15.422 7.902 6.836 1.00 89.56 106 LEU A O 1
ATOM 891 N N . ASN A 1 107 ? -14.836 6.107 8.046 1.00 86.44 107 ASN A N 1
ATOM 892 C CA . ASN A 1 107 ? -16.206 5.618 8.212 1.00 86.44 107 ASN A CA 1
ATOM 893 C C . ASN A 1 107 ? -17.032 6.477 9.173 1.00 86.44 107 ASN A C 1
ATOM 895 O O . ASN A 1 107 ? -18.154 6.854 8.832 1.00 86.44 107 ASN A O 1
ATOM 899 N N . ASP A 1 108 ? -16.475 6.782 10.341 1.00 83.44 108 ASP A N 1
ATOM 900 C CA . ASP A 1 108 ? -17.219 7.369 11.453 1.00 83.44 108 ASP A CA 1
ATOM 901 C C . ASP A 1 108 ? -17.259 8.894 11.386 1.00 83.44 108 ASP A C 1
ATOM 903 O O . ASP A 1 108 ? -18.223 9.486 11.858 1.00 83.44 108 ASP A O 1
ATOM 907 N N . CYS A 1 109 ? -16.253 9.538 10.785 1.00 80.12 109 CYS A N 1
ATOM 908 C CA . CYS A 1 109 ? -16.256 10.988 10.595 1.00 80.12 109 CYS A CA 1
ATOM 909 C C . CYS A 1 109 ? -16.635 11.333 9.157 1.00 80.12 109 CYS A C 1
ATOM 911 O O . CYS A 1 109 ? -17.719 11.841 8.907 1.00 80.12 109 CYS A O 1
ATOM 913 N N . PHE A 1 110 ? -15.788 11.001 8.180 1.00 85.00 110 PHE A N 1
ATOM 914 C CA . PHE A 1 110 ? -15.956 11.534 6.825 1.00 85.00 110 PHE A CA 1
ATOM 915 C C . PHE A 1 110 ? -17.255 11.075 6.150 1.00 85.00 110 PHE A C 1
ATOM 917 O O . PHE A 1 110 ? -18.029 11.898 5.663 1.00 85.00 110 PHE A O 1
ATOM 924 N N . PHE A 1 111 ? -17.522 9.767 6.115 1.00 83.75 111 PHE A N 1
ATOM 925 C CA . PHE A 1 111 ? -18.726 9.255 5.461 1.00 83.75 111 PHE A CA 1
ATOM 926 C C . PHE A 1 111 ? -19.995 9.525 6.268 1.00 83.75 111 PHE A C 1
ATOM 928 O O . PHE A 1 111 ? -21.053 9.711 5.669 1.00 83.75 111 PHE A O 1
ATOM 935 N N . HIS A 1 112 ? -19.910 9.557 7.599 1.00 78.69 112 HIS A N 1
ATOM 936 C CA . HIS A 1 112 ? -21.044 9.935 8.434 1.00 78.69 112 HIS A CA 1
ATOM 937 C C . HIS A 1 112 ? -21.425 11.403 8.207 1.00 78.69 112 HIS A C 1
ATOM 939 O O . HIS A 1 112 ? -22.571 11.679 7.854 1.00 78.69 112 HIS A O 1
ATOM 945 N N . ASP A 1 113 ? -20.456 12.317 8.277 1.00 80.88 113 ASP A N 1
ATOM 946 C CA . ASP A 1 113 ? -20.659 13.751 8.049 1.00 80.88 113 ASP A CA 1
ATOM 947 C C . ASP A 1 113 ? -21.117 14.041 6.613 1.00 80.88 113 ASP A C 1
ATOM 949 O O . ASP A 1 113 ? -22.012 14.850 6.377 1.00 80.88 113 ASP A O 1
ATOM 953 N N . ALA A 1 114 ? -20.568 13.341 5.618 1.00 82.69 114 ALA A N 1
ATOM 954 C CA . ALA A 1 114 ? -21.030 13.482 4.240 1.00 82.69 114 ALA A CA 1
ATOM 955 C C . ALA A 1 114 ? -22.505 13.069 4.089 1.00 82.69 114 ALA A C 1
ATOM 957 O O . ALA A 1 114 ? -23.272 13.740 3.398 1.00 82.69 114 ALA A O 1
ATOM 958 N N . LYS A 1 115 ? -22.930 11.986 4.752 1.00 78.38 115 LYS A N 1
ATOM 959 C CA . LYS A 1 115 ? -24.325 11.523 4.715 1.00 78.38 115 LYS A CA 1
ATOM 960 C C . LYS A 1 115 ? -25.277 12.464 5.449 1.00 78.38 115 LYS A C 1
ATOM 962 O O . LYS A 1 115 ? -26.410 12.629 4.990 1.00 78.38 115 LYS A O 1
ATOM 967 N N . THR A 1 116 ? -24.849 13.073 6.557 1.00 78.44 116 THR A N 1
ATOM 968 C CA . THR A 1 116 ? -25.657 14.081 7.259 1.00 78.44 116 THR A CA 1
ATOM 969 C C . THR A 1 116 ? -25.812 15.335 6.400 1.00 78.44 116 THR A C 1
ATOM 971 O O . THR A 1 116 ? -26.932 15.811 6.225 1.00 78.44 116 THR A O 1
ATOM 974 N N . HIS A 1 117 ? -24.736 15.811 5.763 1.00 77.38 117 HIS A N 1
ATOM 975 C CA . HIS A 1 117 ? -24.784 16.960 4.854 1.00 77.38 117 HIS A CA 1
ATOM 976 C C . HIS A 1 117 ? -25.620 16.722 3.591 1.00 77.38 117 HIS A C 1
ATOM 978 O O . HIS A 1 117 ? -26.294 17.638 3.126 1.00 77.38 117 HIS A O 1
ATOM 984 N N . LEU A 1 118 ? -25.611 15.505 3.042 1.00 80.50 118 LEU A N 1
ATOM 985 C CA . LEU A 1 118 ? -26.424 15.137 1.878 1.00 80.50 118 LEU A CA 1
ATOM 986 C C . LEU A 1 118 ? -27.900 14.869 2.226 1.00 80.50 118 LEU A C 1
ATOM 988 O O . LEU A 1 118 ? -28.679 14.533 1.338 1.00 80.50 118 LEU A O 1
ATOM 992 N N . GLY A 1 119 ? -28.296 14.991 3.500 1.00 66.75 119 GLY A N 1
ATOM 993 C CA . GLY A 1 119 ? -29.670 14.742 3.951 1.00 66.75 119 GLY A CA 1
ATOM 994 C C . GLY A 1 119 ? -30.115 13.282 3.823 1.00 66.75 119 GLY A C 1
ATOM 995 O O . GLY A 1 119 ? -31.298 12.985 3.959 1.00 66.75 119 GLY A O 1
ATOM 996 N N . VAL A 1 120 ? -29.176 12.367 3.564 1.00 63.59 120 VAL A N 1
ATOM 997 C CA . VAL A 1 120 ? -29.435 10.925 3.436 1.00 63.59 120 VAL A CA 1
ATOM 998 C C . VAL A 1 120 ? -29.572 10.282 4.823 1.00 63.59 120 VAL A C 1
ATOM 1000 O O . VAL A 1 120 ? -30.251 9.273 4.987 1.00 63.59 120 VAL A O 1
ATOM 1003 N N . PHE A 1 121 ? -28.976 10.892 5.852 1.00 51.81 121 PHE A N 1
ATOM 1004 C CA . PHE A 1 121 ? -29.056 10.410 7.227 1.00 51.81 121 PHE A CA 1
ATOM 1005 C C . PHE A 1 121 ? -30.325 10.925 7.931 1.00 51.81 121 PHE A C 1
ATOM 1007 O O . PHE A 1 121 ? -30.360 12.045 8.440 1.00 51.81 121 PHE A O 1
ATOM 1014 N N . GLN A 1 122 ? -31.372 10.097 8.015 1.00 53.03 122 GLN A N 1
ATOM 1015 C CA . GLN A 1 122 ? -32.427 10.307 9.009 1.00 53.03 122 GLN A CA 1
ATOM 1016 C C . GLN A 1 122 ? -31.884 9.879 10.376 1.00 53.03 122 GLN A C 1
ATOM 1018 O O . GLN A 1 122 ? -31.652 8.694 10.615 1.00 53.03 122 GLN A O 1
ATOM 1023 N N . VAL A 1 123 ? -31.670 10.836 11.285 1.00 49.88 123 VAL A N 1
ATOM 1024 C CA . VAL A 1 123 ? -31.357 10.539 12.690 1.00 49.88 123 VAL A CA 1
ATOM 1025 C C . VAL A 1 123 ? -32.574 9.848 13.304 1.00 49.88 123 VAL A C 1
ATOM 1027 O O . VAL A 1 123 ? -33.499 10.489 13.793 1.00 49.88 123 VAL A O 1
ATOM 1030 N N . SER A 1 124 ? -32.599 8.520 13.249 1.00 47.88 124 SER A N 1
ATOM 1031 C CA . SER A 1 124 ? -33.536 7.732 14.034 1.00 47.88 124 SER A CA 1
ATOM 1032 C C . SER A 1 124 ? -33.024 7.712 15.476 1.00 47.88 124 SER A C 1
ATOM 1034 O O . SER A 1 124 ? -31.909 7.269 15.747 1.00 47.88 124 SER A O 1
ATOM 1036 N N . SER A 1 125 ? -33.856 8.173 16.402 1.00 45.84 125 SER A N 1
ATOM 1037 C CA . SER A 1 125 ? -33.616 8.323 17.843 1.00 45.84 125 SER A CA 1
ATOM 1038 C C . SER A 1 125 ? -33.418 7.011 18.625 1.00 45.84 125 SER A C 1
ATOM 1040 O O . SER A 1 125 ? -33.475 7.016 19.852 1.00 45.84 125 SER A O 1
ATOM 1042 N N . ASN A 1 126 ? -33.143 5.890 17.952 1.00 45.91 126 ASN A N 1
ATOM 1043 C CA . ASN A 1 126 ? -32.884 4.595 18.576 1.00 45.91 126 ASN A CA 1
ATOM 1044 C C . ASN A 1 126 ? -31.448 4.124 18.312 1.00 45.91 126 ASN A C 1
ATOM 1046 O O . ASN A 1 126 ? -31.020 4.002 17.165 1.00 45.91 126 ASN A O 1
ATOM 1050 N N . ALA A 1 127 ? -30.743 3.763 19.389 1.00 50.88 127 ALA A N 1
ATOM 1051 C CA . ALA A 1 127 ? -29.340 3.327 19.417 1.00 50.88 127 ALA A CA 1
ATOM 1052 C C . ALA A 1 127 ? -28.996 2.097 18.539 1.00 50.88 127 ALA A C 1
ATOM 1054 O O . ALA A 1 127 ? -27.827 1.759 18.399 1.00 50.88 127 ALA A O 1
ATOM 1055 N N . ASN A 1 128 ? -29.990 1.455 17.912 1.00 49.44 128 ASN A N 1
ATOM 1056 C CA . ASN A 1 128 ? -29.835 0.267 17.064 1.00 49.44 128 ASN A CA 1
ATOM 1057 C C . ASN A 1 128 ? -30.147 0.510 15.571 1.00 49.44 128 ASN A C 1
ATOM 1059 O O . ASN A 1 128 ? -30.303 -0.447 14.819 1.00 49.44 128 ASN A O 1
ATOM 1063 N N . ALA A 1 129 ? -30.259 1.762 15.122 1.00 48.81 129 ALA A N 1
ATOM 1064 C CA . ALA A 1 129 ? -30.742 2.087 13.775 1.00 48.81 129 ALA A CA 1
ATOM 1065 C C . ALA A 1 129 ? -29.666 2.572 12.790 1.00 48.81 129 ALA A C 1
ATOM 1067 O O . ALA A 1 129 ? -29.985 3.216 11.793 1.00 48.81 129 ALA A O 1
ATOM 1068 N N . VAL A 1 130 ? -28.385 2.287 13.034 1.00 49.03 130 VAL A N 1
ATOM 1069 C CA . VAL A 1 130 ? -27.342 2.615 12.051 1.00 49.03 130 VAL A CA 1
ATOM 1070 C C . VAL A 1 130 ? -27.294 1.511 10.997 1.00 49.03 130 VAL A C 1
ATOM 1072 O O . VAL A 1 130 ? -26.525 0.555 11.090 1.00 49.03 130 VAL A O 1
ATOM 1075 N N . THR A 1 131 ? -28.128 1.623 9.965 1.00 55.50 131 THR A N 1
ATOM 1076 C CA . THR A 1 131 ? -27.977 0.796 8.766 1.00 55.50 131 THR A CA 1
ATOM 1077 C C . THR A 1 131 ? -26.827 1.350 7.927 1.00 55.50 131 THR A C 1
ATOM 1079 O O . THR A 1 131 ? -26.929 2.426 7.348 1.00 55.50 131 THR A O 1
ATOM 1082 N N . LYS A 1 132 ? -25.711 0.608 7.854 1.00 54.47 132 LYS A N 1
ATOM 1083 C CA . LYS A 1 132 ? -24.486 0.985 7.113 1.00 54.47 132 LYS A CA 1
ATOM 1084 C C . LYS A 1 132 ? -24.752 1.398 5.654 1.00 54.47 132 LYS A C 1
ATOM 1086 O O . LYS A 1 132 ? -24.053 2.268 5.126 1.00 54.47 132 LYS A O 1
ATOM 1091 N N . PHE A 1 133 ? -25.770 0.801 5.032 1.00 55.50 133 PHE A N 1
ATOM 1092 C CA . PHE A 1 133 ? -26.187 1.061 3.658 1.00 55.50 133 PHE A CA 1
ATOM 1093 C C . PHE A 1 133 ? -27.691 1.332 3.567 1.00 55.50 133 PHE A C 1
ATOM 1095 O O . PHE A 1 133 ? -28.504 0.517 4.030 1.00 55.50 133 PHE A O 1
ATOM 1102 N N . ASP A 1 134 ? -28.033 2.426 2.890 1.00 69.81 134 ASP A N 1
ATOM 1103 C CA . ASP A 1 134 ? -29.388 2.694 2.412 1.00 69.81 134 ASP A CA 1
ATOM 1104 C C . ASP A 1 134 ? -29.769 1.675 1.335 1.00 69.81 134 ASP A C 1
ATOM 1106 O O . ASP A 1 134 ? -28.910 0.987 0.778 1.00 69.81 134 ASP A O 1
ATOM 1110 N N . GLU A 1 135 ? -31.058 1.559 1.032 1.00 72.44 135 GLU A N 1
ATOM 1111 C CA . GLU A 1 135 ? -31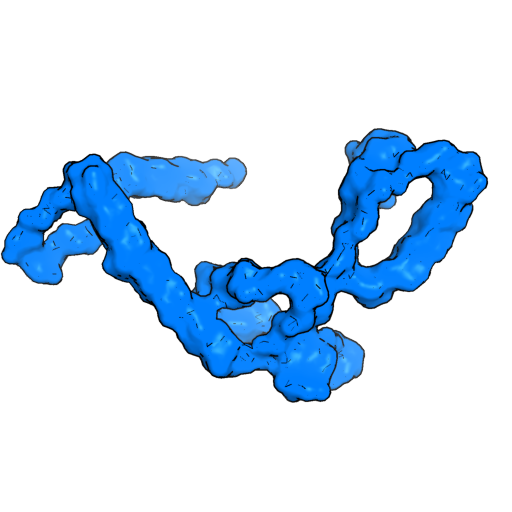.583 0.549 0.104 1.00 72.44 135 GLU A CA 1
ATOM 1112 C C . GLU A 1 135 ? -30.911 0.625 -1.279 1.00 72.44 135 GLU A C 1
ATOM 1114 O O . GLU A 1 135 ? -30.511 -0.394 -1.838 1.00 72.44 135 GLU A O 1
ATOM 1119 N N . HIS A 1 136 ? -30.647 1.847 -1.753 1.00 70.19 136 HIS A N 1
ATOM 1120 C CA . HIS A 1 136 ? -29.878 2.121 -2.972 1.00 70.19 136 HIS A CA 1
ATOM 1121 C C . HIS A 1 136 ? -28.396 1.718 -2.872 1.00 70.19 136 HIS A C 1
ATOM 1123 O O . HIS A 1 136 ? -27.792 1.252 -3.835 1.00 70.19 136 HIS A O 1
ATOM 1129 N N . GLY A 1 137 ? -27.790 1.892 -1.696 1.00 71.69 137 GLY A N 1
ATOM 1130 C CA . GLY A 1 137 ? -26.409 1.479 -1.451 1.00 71.69 137 GLY A CA 1
ATOM 1131 C C . GLY A 1 137 ? -26.254 -0.042 -1.439 1.00 71.69 137 GLY A C 1
ATOM 1132 O O . GLY A 1 137 ? -25.217 -0.556 -1.856 1.00 71.69 137 GLY A O 1
ATOM 1133 N N . ARG A 1 138 ? -27.291 -0.771 -1.005 1.00 73.94 138 ARG A N 1
ATOM 1134 C CA . ARG A 1 138 ? -27.310 -2.241 -1.028 1.00 73.94 138 ARG A CA 1
ATOM 1135 C C . ARG A 1 138 ? -27.449 -2.779 -2.442 1.00 73.94 138 ARG A C 1
ATOM 1137 O O . ARG A 1 138 ? -26.630 -3.605 -2.827 1.00 73.94 138 ARG A O 1
ATOM 1144 N N . THR A 1 139 ? -28.396 -2.262 -3.226 1.00 77.62 139 THR A N 1
ATOM 1145 C CA . THR A 1 139 ? -28.568 -2.676 -4.628 1.00 77.62 139 THR A CA 1
ATOM 1146 C C . THR A 1 139 ? -27.323 -2.393 -5.456 1.00 77.62 139 THR A C 1
ATOM 1148 O O . THR A 1 139 ? -26.893 -3.255 -6.216 1.00 77.62 139 THR A O 1
ATOM 1151 N N . PHE A 1 140 ? -26.676 -1.239 -5.265 1.00 72.44 140 PHE A N 1
ATOM 1152 C CA . PHE A 1 140 ? -25.411 -0.938 -5.937 1.00 72.44 140 PHE A CA 1
ATOM 1153 C C . PHE A 1 140 ? -24.286 -1.913 -5.546 1.00 72.44 140 PHE A C 1
ATOM 1155 O O . PHE A 1 140 ? -23.555 -2.402 -6.408 1.00 72.44 140 PHE A O 1
ATOM 1162 N N . ASN A 1 141 ? -24.156 -2.235 -4.254 1.00 75.50 141 ASN A N 1
ATOM 1163 C CA . ASN A 1 141 ? -23.129 -3.154 -3.760 1.00 75.50 141 ASN A CA 1
ATOM 1164 C C . ASN A 1 141 ? -23.361 -4.607 -4.215 1.00 75.50 141 ASN A C 1
ATOM 1166 O O . ASN A 1 141 ? -22.407 -5.325 -4.522 1.00 75.50 141 ASN A O 1
ATOM 1170 N N . GLU A 1 142 ? -24.619 -5.037 -4.293 1.00 78.62 142 GLU A N 1
ATOM 1171 C CA . GLU A 1 142 ? -25.001 -6.327 -4.869 1.00 78.62 142 GLU A CA 1
ATOM 1172 C C . GLU A 1 142 ? -24.646 -6.382 -6.352 1.00 78.62 142 GLU A C 1
ATOM 1174 O O . GLU A 1 142 ? -23.968 -7.319 -6.766 1.00 78.62 142 GLU A O 1
ATOM 1179 N N . HIS A 1 143 ? -24.971 -5.334 -7.116 1.00 77.75 143 HIS A N 1
ATOM 1180 C CA . HIS A 1 143 ? -24.636 -5.243 -8.538 1.00 77.75 143 HIS A CA 1
ATOM 1181 C C . HIS A 1 143 ? -23.127 -5.390 -8.791 1.00 77.75 143 HIS A C 1
ATOM 1183 O O . HIS A 1 143 ? -22.714 -6.127 -9.688 1.00 77.75 143 HIS A O 1
ATOM 1189 N N . PHE A 1 144 ? -22.307 -4.742 -7.958 1.00 66.38 144 PHE A N 1
ATOM 1190 C CA . PHE A 1 144 ? -20.844 -4.837 -7.993 1.00 66.38 144 PHE A CA 1
ATOM 1191 C C . PHE A 1 144 ? -20.321 -6.230 -7.617 1.00 66.38 144 PHE A C 1
ATOM 1193 O O . PHE A 1 144 ? -19.303 -6.680 -8.135 1.00 66.38 144 PHE A O 1
ATOM 1200 N N . SER A 1 145 ? -21.012 -6.920 -6.709 1.00 69.00 145 SER A N 1
ATOM 1201 C CA . SER A 1 145 ? -20.642 -8.268 -6.261 1.00 69.00 145 SER A CA 1
ATOM 1202 C C . SER A 1 145 ? -21.030 -9.342 -7.283 1.00 69.00 145 SER A C 1
ATOM 1204 O O . SER A 1 145 ? -20.382 -10.386 -7.359 1.00 69.00 145 SER A O 1
ATOM 1206 N N . THR A 1 146 ? -22.079 -9.085 -8.070 1.00 70.56 146 THR A N 1
ATOM 1207 C CA . THR A 1 146 ? -22.588 -9.988 -9.109 1.00 70.56 146 THR A CA 1
ATOM 1208 C C . THR A 1 146 ? -21.983 -9.756 -10.490 1.00 70.56 146 THR A C 1
ATOM 1210 O O . THR A 1 146 ? -22.090 -10.647 -11.328 1.00 70.56 146 THR A O 1
ATOM 1213 N N . SER A 1 147 ? -21.333 -8.612 -10.749 1.00 53.91 147 SER A N 1
ATOM 1214 C CA . SER A 1 147 ? -20.586 -8.410 -11.995 1.00 53.91 147 SER A CA 1
ATOM 1215 C C . SER A 1 147 ? -19.246 -9.155 -11.927 1.00 53.91 147 SER A C 1
ATOM 1217 O O . SER A 1 147 ? -18.201 -8.585 -11.607 1.00 53.91 147 SER A O 1
ATOM 1219 N N . LYS A 1 148 ? -19.301 -10.461 -12.173 1.00 45.78 148 LYS A N 1
ATOM 1220 C CA . LYS A 1 148 ? -18.164 -11.266 -12.616 1.00 45.78 148 LYS A CA 1
ATOM 1221 C C . LYS A 1 148 ? -18.289 -11.535 -14.104 1.00 45.78 148 LYS A C 1
ATOM 1223 O O . LYS A 1 148 ? -19.434 -11.766 -14.549 1.00 45.78 148 LYS A O 1
#

Secondary structure (DSSP, 8-state):
-HHHHS-S-EEEEEEEHHHHHHHHHHHHHHHTTSTTSEEEEEEEPPEEETTEE--TTTT----HHHHHTTS-HHHHHHHHHTS-TTS-EE--HHHHHHHHHHHHHIIIIIIHHHHHHTT-----SSTT---SS-HHHHHHHHHHHH--

Radius of gyration: 22.07 Å; chains: 1; bounding box: 52×33×53 Å

pLDDT: mean 75.6, std 14.21, range [45.78, 92.0]

Foldseek 3Di:
DCCVPDPQADEEDEEAPVCCVVVVVVVVVVCVVDPHRYHDYHHFYFEAEVPGGADVVVVRHDDPVRVCVPDPPQLVVQLVVVDDRHDYRHDDVVSSVVSVVVVCCCQVPVVVVVCVVVVVDDPDVDPPPPDSDDPVRVVVVVVVVPPD

Sequence (148 aa):
MANTVLDSHFDIHTGVIDVEFLACLTERSHLEFTNSWLSYFHHGWHLNFPKCKMSKSSKNFISFEQALKKYDFRQLRLLCLSYSWSLTLNYSDHERNKAVIYEVMLNDCFFHDAKTHLGVFQVSSNANAVTKFDEHGRTFNEHFSTSK